Protein AF-A0A835WCJ9-F1 (afdb_monomer_lite)

Foldseek 3Di:
DVVLVVCVVVVPPPVLQVDFDLDDDPPDPDDLAPDDDDDDDPQPPLLVVAAADDPVLSNVLSVLQVVQSSQVSNVLRPPPDPVSVVCRVCVVVNGPSDDDPSSVSNNPPHPPTDRSVVVVVVVPDPPDDPDVVVVDDPDDPDDDD

Secondary structure (DSSP, 8-state):
-HHHHHHHHH-TTTTGGG-B------S-SS-SSSS--------HHHHTTSPPPPHHHHHHHHHHHHHHHHHHHHHT-STT-HHHHHHHHTHHHHSSSPPPHHHHHHTSS---SPBHHHHHHHHHS------TTTS--PPPPPP--

Organism: Chlamydomonas incerta (NCBI:txid51695)

Radius of gyration: 21.37 Å; chains: 1; bounding box: 77×35×42 Å

Structure (mmCIF, N/CA/C/O backbone):
data_AF-A0A835WCJ9-F1
#
_entry.id   AF-A0A835WCJ9-F1
#
loop_
_atom_site.group_PDB
_atom_site.id
_atom_site.type_symbol
_atom_site.label_atom_id
_atom_site.label_alt_id
_atom_site.label_comp_id
_atom_site.label_asym_id
_atom_site.label_entity_id
_atom_site.label_seq_id
_atom_site.pdbx_PDB_ins_code
_atom_site.Cartn_x
_atom_site.Cartn_y
_atom_site.Cartn_z
_atom_site.occupancy
_atom_site.B_iso_or_equiv
_atom_site.auth_seq_id
_atom_site.auth_comp_id
_atom_site.auth_asym_id
_atom_site.auth_atom_id
_atom_site.pdbx_PDB_model_num
ATOM 1 N N . MET A 1 1 ? -0.265 -15.083 -2.486 1.00 73.69 1 MET A N 1
ATOM 2 C CA . MET A 1 1 ? -0.750 -14.818 -3.861 1.00 73.69 1 MET A CA 1
ATOM 3 C C . MET A 1 1 ? -1.943 -15.641 -4.342 1.00 73.69 1 MET A C 1
ATOM 5 O O . MET A 1 1 ? -2.644 -15.146 -5.213 1.00 73.69 1 MET A O 1
ATOM 9 N N . ALA A 1 2 ? -2.220 -16.845 -3.820 1.00 75.62 2 ALA A N 1
ATOM 10 C CA . ALA A 1 2 ? -3.313 -17.693 -4.330 1.00 75.62 2 ALA A CA 1
ATOM 11 C C . ALA A 1 2 ? -4.682 -16.983 -4.417 1.00 75.62 2 ALA A C 1
ATOM 13 O O . ALA A 1 2 ? -5.346 -17.079 -5.440 1.00 75.62 2 ALA A O 1
ATOM 14 N N . VAL A 1 3 ? -5.039 -16.184 -3.403 1.00 77.06 3 VAL A N 1
ATOM 15 C CA . VAL A 1 3 ? -6.292 -15.407 -3.381 1.00 77.06 3 VAL A CA 1
ATOM 16 C C . VAL A 1 3 ? -6.354 -14.368 -4.506 1.00 77.06 3 VAL A C 1
ATOM 18 O O . VAL A 1 3 ? -7.375 -14.268 -5.168 1.00 77.06 3 VAL A O 1
ATOM 21 N N . LEU A 1 4 ? -5.274 -13.622 -4.777 1.00 77.50 4 LEU A N 1
ATOM 22 C CA . LEU A 1 4 ? -5.256 -12.644 -5.879 1.00 77.50 4 LEU A CA 1
ATOM 23 C C . LEU A 1 4 ? -5.400 -13.325 -7.246 1.00 77.50 4 LEU A C 1
ATOM 25 O O . LEU A 1 4 ? -6.099 -12.813 -8.114 1.00 77.50 4 LEU A O 1
ATOM 29 N N . ARG A 1 5 ? -4.793 -14.506 -7.421 1.00 82.75 5 ARG A N 1
ATOM 30 C CA . ARG A 1 5 ? -4.944 -15.313 -8.645 1.00 82.75 5 ARG A CA 1
ATOM 31 C C . ARG A 1 5 ? -6.372 -15.823 -8.819 1.00 82.75 5 ARG A C 1
ATOM 33 O O . ARG A 1 5 ? -6.901 -15.786 -9.923 1.00 82.75 5 ARG A O 1
ATOM 40 N N . GLU A 1 6 ? -6.996 -16.274 -7.735 1.00 80.94 6 GLU A N 1
ATOM 41 C CA . GLU A 1 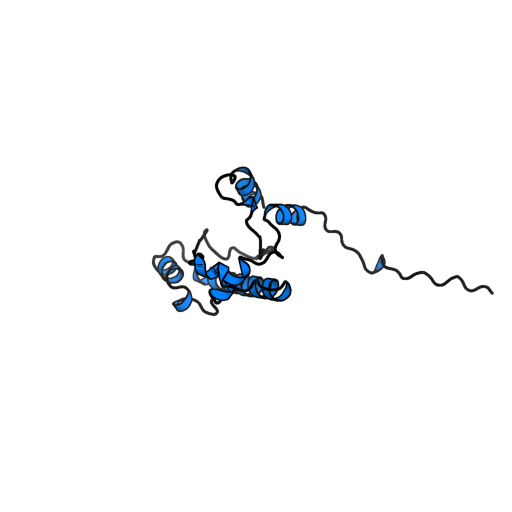6 ? -8.391 -16.723 -7.728 1.0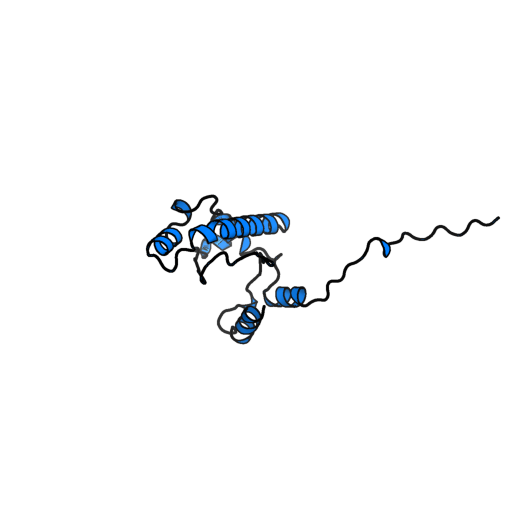0 80.94 6 GLU A CA 1
ATOM 42 C C . GLU A 1 6 ? -9.362 -15.568 -8.016 1.00 80.94 6 GLU A C 1
ATOM 44 O O . GLU A 1 6 ? -10.296 -15.715 -8.800 1.00 80.94 6 GLU A O 1
ATOM 49 N N . VAL A 1 7 ? -9.096 -14.390 -7.452 1.00 75.94 7 VAL A N 1
ATOM 50 C CA . VAL A 1 7 ? -9.859 -13.162 -7.702 1.00 75.94 7 VAL A CA 1
ATOM 51 C C . VAL A 1 7 ? -9.725 -12.710 -9.160 1.00 75.94 7 VAL A C 1
ATOM 53 O O . VAL A 1 7 ? -10.727 -12.346 -9.769 1.00 75.94 7 VAL A O 1
ATOM 56 N N . LEU A 1 8 ? -8.534 -12.795 -9.762 1.00 77.31 8 LEU A N 1
ATOM 57 C CA . LEU A 1 8 ? -8.347 -12.510 -11.189 1.00 77.31 8 LEU A CA 1
ATOM 58 C C . LEU A 1 8 ? -9.073 -13.513 -12.095 1.00 77.31 8 LEU A C 1
ATOM 60 O O . LEU A 1 8 ? -9.646 -13.109 -13.104 1.00 77.31 8 LEU A O 1
ATOM 64 N N . SER A 1 9 ? -9.079 -14.803 -11.747 1.00 76.94 9 SER A N 1
ATOM 65 C CA . SER A 1 9 ? -9.716 -15.833 -12.577 1.00 76.94 9 SER A CA 1
ATOM 66 C C . SER A 1 9 ? -11.247 -15.809 -12.523 1.00 76.94 9 SER A C 1
ATOM 68 O O . SER A 1 9 ? -11.888 -16.191 -13.500 1.00 76.94 9 SER A O 1
ATOM 70 N N . HIS A 1 10 ? -11.836 -15.325 -11.425 1.00 71.50 10 HIS A N 1
ATOM 71 C CA . HIS A 1 10 ? -13.292 -15.205 -11.248 1.00 71.50 10 HIS A CA 1
ATOM 72 C C . HIS A 1 10 ? -13.821 -13.775 -11.473 1.00 71.50 10 HIS A C 1
ATOM 74 O O . HIS A 1 10 ? -15.027 -13.545 -11.440 1.00 71.50 10 HIS A O 1
ATOM 80 N N . GLY A 1 11 ? -12.929 -12.807 -11.692 1.00 59.72 11 GLY A N 1
ATOM 81 C CA . GLY A 1 11 ? -13.201 -11.372 -11.596 1.00 59.72 11 GLY A CA 1
ATOM 82 C C . GLY A 1 11 ? -13.563 -10.645 -12.892 1.00 59.72 11 GLY A C 1
ATOM 83 O O . GLY A 1 11 ? -13.417 -9.422 -12.935 1.00 59.72 11 GLY A O 1
ATOM 84 N N . ALA A 1 12 ? -14.011 -11.349 -13.939 1.00 55.44 12 ALA A N 1
ATOM 85 C CA . ALA A 1 12 ? -14.334 -10.737 -15.237 1.00 55.44 12 ALA A CA 1
ATOM 86 C C . ALA A 1 12 ? -15.370 -9.594 -15.131 1.00 55.44 12 ALA A C 1
ATOM 88 O O . ALA A 1 12 ? -15.304 -8.637 -15.899 1.00 55.44 12 ALA A O 1
ATOM 89 N N . ASP A 1 13 ? -16.256 -9.644 -14.131 1.00 55.72 13 ASP A N 1
ATOM 90 C CA . ASP A 1 13 ? -17.313 -8.648 -13.909 1.00 55.72 13 ASP A CA 1
ATOM 91 C C . ASP A 1 13 ? -16.871 -7.408 -13.100 1.00 55.72 13 ASP A C 1
ATOM 93 O O . ASP A 1 13 ? -17.630 -6.447 -12.994 1.00 55.72 13 ASP A O 1
ATOM 97 N N . VAL A 1 14 ? -15.657 -7.384 -12.526 1.00 61.50 14 VAL A N 1
ATOM 98 C CA . VAL A 1 14 ? -15.255 -6.374 -11.513 1.00 61.50 14 VAL A CA 1
AT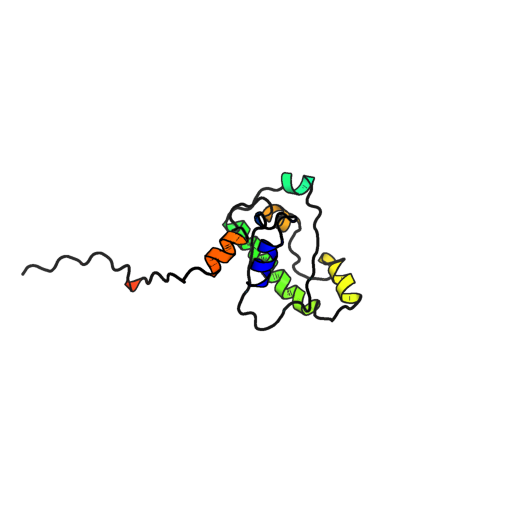OM 99 C C . VAL A 1 14 ? -14.085 -5.484 -11.973 1.00 61.50 14 VAL A C 1
ATOM 101 O O . VAL A 1 14 ? -13.533 -4.726 -11.186 1.00 61.50 14 VAL A O 1
ATOM 104 N N . ARG A 1 15 ? -13.681 -5.544 -13.254 1.00 67.81 15 ARG A N 1
ATOM 105 C CA . ARG A 1 15 ? -12.521 -4.791 -13.801 1.00 67.81 15 ARG A CA 1
ATOM 106 C C . ARG A 1 15 ? -11.239 -4.925 -12.962 1.00 67.81 15 ARG A C 1
ATOM 108 O O . ARG A 1 15 ? -10.381 -4.047 -12.947 1.00 67.81 15 ARG A O 1
ATOM 115 N N . LEU A 1 16 ? -11.061 -6.069 -12.305 1.00 70.62 16 LEU A N 1
ATOM 116 C CA . LEU A 1 16 ? -9.885 -6.339 -11.473 1.00 70.62 16 LEU A CA 1
ATOM 117 C C . LEU A 1 16 ? -8.580 -6.366 -12.281 1.00 70.62 16 LEU A C 1
ATOM 119 O O . LEU A 1 16 ? -7.516 -6.117 -11.726 1.00 70.62 16 LEU A O 1
ATOM 123 N N . GLY A 1 17 ? -8.662 -6.603 -13.594 1.00 68.94 17 GLY A N 1
ATOM 124 C CA . GLY A 1 17 ? -7.517 -6.506 -14.502 1.00 68.94 17 GLY A CA 1
ATOM 125 C C . GLY A 1 1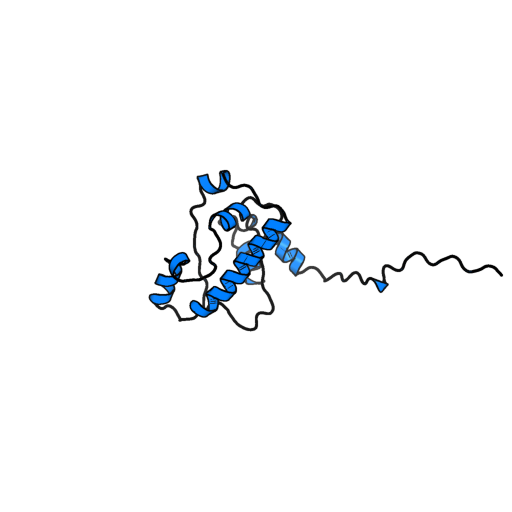7 ? -6.944 -5.088 -14.638 1.00 68.94 17 GLY A C 1
ATOM 126 O O . GLY A 1 17 ? -5.764 -4.948 -14.928 1.00 68.94 17 GLY A O 1
ATOM 127 N N . GLU A 1 18 ? -7.745 -4.048 -14.382 1.00 78.56 18 GLU A N 1
ATOM 128 C CA . GLU A 1 18 ? -7.302 -2.642 -14.382 1.00 78.56 18 GLU A CA 1
ATOM 129 C C . GLU A 1 18 ? -6.839 -2.185 -12.987 1.00 78.56 18 GLU A C 1
ATOM 131 O O . GLU A 1 18 ? -6.330 -1.078 -12.826 1.00 78.56 18 GLU A O 1
ATOM 136 N N . THR A 1 19 ? -7.010 -3.026 -11.959 1.00 84.50 19 THR A N 1
ATOM 137 C CA . THR A 1 19 ? -6.553 -2.707 -10.603 1.00 84.50 19 THR A CA 1
ATOM 138 C C . THR A 1 19 ? -5.031 -2.714 -10.566 1.00 84.50 19 THR A C 1
ATOM 140 O O . THR A 1 19 ? -4.387 -3.641 -11.061 1.00 84.50 19 THR A O 1
ATOM 143 N N . ARG A 1 20 ? -4.457 -1.684 -9.946 1.00 86.00 20 ARG A N 1
ATOM 144 C CA . ARG A 1 20 ? -3.011 -1.522 -9.796 1.00 86.00 20 ARG A CA 1
ATOM 145 C C . ARG A 1 20 ? -2.584 -1.774 -8.359 1.00 86.00 20 ARG A C 1
ATOM 147 O O . ARG A 1 20 ? -3.294 -1.432 -7.413 1.00 86.00 20 ARG A O 1
ATOM 154 N N . VAL A 1 21 ? -1.415 -2.381 -8.199 1.00 87.69 21 VAL A N 1
ATOM 155 C CA . VAL A 1 21 ? -0.817 -2.663 -6.895 1.00 87.69 21 VAL A CA 1
ATOM 156 C C . VAL A 1 21 ? 0.164 -1.545 -6.568 1.00 87.69 21 VAL A C 1
ATOM 158 O O . VAL A 1 21 ? 1.261 -1.489 -7.111 1.00 87.69 21 VAL A O 1
ATOM 161 N N . VAL A 1 22 ? -0.238 -0.649 -5.668 1.00 88.44 22 VAL A N 1
ATOM 162 C CA . VAL A 1 22 ? 0.593 0.486 -5.222 1.00 88.44 22 VAL A CA 1
ATOM 163 C C . VAL A 1 22 ? 1.553 0.122 -4.090 1.00 88.44 22 VAL A C 1
ATOM 165 O O . VAL A 1 22 ? 2.614 0.721 -3.965 1.00 88.44 22 VAL A O 1
ATOM 168 N N . SER A 1 23 ? 1.206 -0.858 -3.255 1.00 88.19 23 SER A N 1
ATOM 169 C CA . SER A 1 23 ? 2.074 -1.326 -2.174 1.00 88.19 23 SER A CA 1
ATOM 170 C C . SER A 1 23 ? 1.740 -2.764 -1.795 1.00 88.19 23 SER A C 1
ATOM 172 O O . SER A 1 23 ? 0.571 -3.132 -1.691 1.00 88.19 23 SER A O 1
ATOM 174 N N . SER A 1 24 ? 2.776 -3.547 -1.502 1.00 88.12 24 SER A N 1
ATOM 175 C CA . SER A 1 24 ? 2.687 -4.872 -0.888 1.00 88.12 24 SER A CA 1
ATOM 176 C C . SER A 1 24 ? 3.635 -4.932 0.308 1.00 88.12 24 SER A C 1
ATOM 178 O O . SER A 1 24 ? 4.698 -4.314 0.295 1.00 88.12 24 SER A O 1
ATOM 180 N N . CYS A 1 25 ? 3.239 -5.630 1.370 1.00 85.38 25 CYS A N 1
ATOM 181 C CA . CYS A 1 25 ? 4.068 -5.816 2.556 1.00 85.38 25 CYS A CA 1
ATOM 182 C C . CYS A 1 25 ? 4.077 -7.297 2.923 1.00 85.38 25 CYS A C 1
ATOM 184 O O . CYS A 1 25 ? 3.046 -7.865 3.290 1.00 85.38 25 CYS A O 1
ATOM 186 N N . GLU A 1 26 ? 5.252 -7.901 2.804 1.00 83.31 26 GLU A N 1
ATOM 187 C CA . GLU A 1 26 ? 5.500 -9.317 3.062 1.00 83.31 26 GLU A CA 1
ATOM 188 C C . GLU A 1 26 ? 6.350 -9.477 4.326 1.00 83.31 26 GLU A C 1
ATOM 190 O O . GLU A 1 26 ? 6.781 -8.485 4.917 1.00 83.31 26 GLU A O 1
ATOM 195 N N . ASP A 1 27 ? 6.521 -10.715 4.791 1.00 83.81 27 ASP A N 1
ATOM 196 C CA . ASP A 1 27 ? 7.306 -11.037 5.993 1.00 83.81 27 ASP A CA 1
ATOM 197 C C . ASP A 1 27 ? 6.910 -10.240 7.247 1.00 83.81 27 ASP A C 1
ATOM 199 O O . ASP A 1 27 ? 7.725 -9.866 8.094 1.00 83.81 27 ASP A O 1
ATOM 203 N N . VAL A 1 28 ? 5.608 -9.988 7.395 1.00 82.44 28 VAL A N 1
ATOM 204 C CA . VAL A 1 28 ? 5.065 -9.344 8.589 1.00 82.44 28 VAL A CA 1
ATOM 205 C C . VAL A 1 28 ? 4.987 -10.346 9.753 1.00 82.44 28 VAL A C 1
ATOM 207 O O . VAL A 1 28 ? 4.455 -11.445 9.582 1.00 82.44 28 VAL A O 1
ATOM 210 N N . PRO A 1 29 ? 5.449 -9.981 10.968 1.00 83.31 29 PRO A N 1
ATOM 211 C CA . PRO A 1 29 ? 5.534 -10.898 12.115 1.00 83.31 29 PRO A CA 1
ATOM 212 C C . PRO A 1 29 ? 4.162 -11.352 12.631 1.00 83.31 29 PRO A C 1
ATOM 214 O O . PRO A 1 29 ? 4.056 -12.301 13.405 1.00 83.31 29 PRO A O 1
ATOM 217 N N . GLY A 1 30 ? 3.104 -10.660 12.217 1.00 83.44 30 GLY A N 1
ATOM 218 C CA . GLY A 1 30 ? 1.739 -10.966 12.578 1.00 83.44 30 GLY A CA 1
ATOM 219 C C . GLY A 1 30 ? 0.750 -10.249 11.673 1.00 83.44 30 GLY A C 1
ATOM 220 O O . GLY A 1 30 ? 1.084 -9.355 10.889 1.00 83.44 30 GLY A O 1
ATOM 221 N N . ARG A 1 31 ? -0.506 -10.661 11.797 1.00 82.19 31 ARG A N 1
ATOM 222 C CA . ARG A 1 31 ? -1.629 -10.042 11.105 1.00 82.19 31 ARG A CA 1
ATOM 223 C C . ARG A 1 31 ? -1.902 -8.666 11.721 1.00 82.19 31 ARG A C 1
ATOM 225 O O . ARG A 1 31 ? -2.069 -8.573 12.929 1.00 82.19 31 ARG A O 1
ATOM 232 N N . HIS A 1 32 ? -1.973 -7.626 10.889 1.00 84.50 32 HIS A N 1
ATOM 233 C CA . HIS A 1 32 ? -2.270 -6.263 11.352 1.00 84.50 32 HIS A CA 1
ATOM 234 C C . HIS A 1 32 ? -3.779 -6.018 11.518 1.00 84.50 32 HIS A C 1
ATOM 236 O O . HIS A 1 32 ? -4.169 -5.213 12.347 1.00 84.50 32 HIS A O 1
ATOM 242 N N . PHE A 1 33 ? -4.636 -6.727 10.777 1.00 84.81 33 PHE A N 1
ATOM 243 C CA . PHE A 1 33 ? -6.097 -6.589 10.838 1.00 84.81 33 PHE A CA 1
ATOM 244 C C . PHE A 1 33 ? -6.754 -7.953 11.016 1.00 84.81 33 PHE A C 1
ATOM 246 O O . PHE A 1 33 ? -6.494 -8.845 10.218 1.00 84.81 33 PHE A O 1
ATOM 253 N N . ASN A 1 34 ? -7.650 -8.135 11.991 1.00 80.56 34 ASN A N 1
ATOM 254 C CA . ASN A 1 34 ? -8.290 -9.442 12.231 1.00 80.56 34 ASN A CA 1
ATOM 255 C C . ASN A 1 34 ? -9.129 -9.968 11.054 1.00 80.56 34 ASN A C 1
ATOM 257 O O . ASN A 1 34 ? -9.275 -11.184 10.904 1.00 80.56 34 ASN A O 1
ATOM 261 N N . GLY A 1 35 ? -9.650 -9.071 10.218 1.00 78.19 35 GLY A N 1
ATOM 262 C CA . GLY A 1 35 ? -10.461 -9.387 9.049 1.00 78.19 35 GLY A CA 1
ATOM 263 C C . GLY A 1 35 ? -10.202 -8.425 7.896 1.00 78.19 35 GLY A C 1
ATOM 264 O O . GLY A 1 35 ? -9.300 -7.591 7.954 1.00 78.19 35 GLY A O 1
ATOM 265 N N . TRP A 1 36 ? -11.010 -8.560 6.849 1.00 78.50 36 TRP A N 1
ATOM 266 C CA . TRP A 1 36 ? -10.984 -7.672 5.693 1.00 78.50 36 TRP A CA 1
ATOM 267 C C . TRP A 1 36 ? -11.878 -6.463 5.946 1.00 78.50 36 TRP A C 1
ATOM 269 O O . TRP A 1 36 ? -13.035 -6.613 6.340 1.00 78.50 36 TRP A O 1
ATOM 279 N N . TYR A 1 37 ? -11.340 -5.276 5.691 1.00 76.81 37 TYR A N 1
ATOM 280 C CA . TYR A 1 37 ? -12.059 -4.015 5.802 1.00 76.81 37 TYR A CA 1
ATOM 281 C C . TYR A 1 37 ? -11.951 -3.262 4.483 1.00 76.81 37 TYR A C 1
ATOM 283 O O . TYR A 1 37 ? -10.936 -3.351 3.794 1.00 76.81 37 TYR A O 1
ATOM 291 N N . VAL A 1 38 ? -13.004 -2.526 4.141 1.00 77.38 38 VAL A N 1
ATOM 292 C CA . VAL A 1 38 ? -13.044 -1.673 2.956 1.00 77.38 38 VAL A CA 1
ATOM 293 C C . VAL A 1 38 ? -13.609 -0.315 3.344 1.00 77.38 38 VAL A C 1
ATOM 295 O O . VAL A 1 38 ? -14.564 -0.229 4.118 1.00 77.38 38 VAL A O 1
ATOM 298 N N . ALA A 1 39 ? -13.004 0.736 2.808 1.00 76.44 39 ALA A N 1
ATOM 299 C CA . ALA A 1 39 ? -13.484 2.103 2.893 1.00 76.44 39 ALA A CA 1
ATOM 300 C C . ALA A 1 39 ? -13.492 2.689 1.480 1.00 76.44 39 ALA A C 1
ATOM 302 O O . ALA A 1 39 ? -12.678 2.303 0.641 1.00 76.44 39 ALA A O 1
ATOM 303 N N . TYR A 1 40 ? -14.426 3.599 1.223 1.00 77.56 40 TYR A N 1
ATOM 304 C CA . TYR A 1 40 ? -14.619 4.201 -0.090 1.00 77.56 40 TYR A CA 1
ATOM 305 C C . TYR A 1 40 ? -14.491 5.712 0.026 1.00 77.56 40 TYR A C 1
ATOM 307 O O . TYR A 1 40 ? -15.076 6.316 0.926 1.00 77.56 40 TYR A O 1
ATOM 315 N N . LEU A 1 41 ? -13.753 6.312 -0.904 1.00 76.62 41 LEU A N 1
ATOM 316 C CA . LEU A 1 41 ? -13.682 7.758 -1.064 1.00 76.62 41 LEU A CA 1
ATOM 317 C C . LEU A 1 41 ? -14.570 8.186 -2.241 1.00 76.62 41 LEU A C 1
ATOM 319 O O . LEU A 1 41 ? -14.641 7.460 -3.237 1.00 76.62 41 LEU A O 1
ATOM 323 N N . PRO A 1 42 ? -15.246 9.345 -2.164 1.00 78.06 42 PRO A N 1
ATOM 324 C CA . PRO A 1 42 ? -15.974 9.897 -3.300 1.00 78.06 42 PRO A CA 1
ATOM 325 C C . PRO A 1 42 ? -14.997 10.217 -4.442 1.00 78.06 42 PRO A C 1
ATOM 327 O O . PRO A 1 42 ? -14.224 11.167 -4.359 1.00 78.06 42 PRO A O 1
ATOM 330 N N . SER A 1 43 ? -15.026 9.415 -5.506 1.00 67.31 43 SER A N 1
ATOM 331 C CA . SER A 1 43 ? -14.010 9.431 -6.567 1.00 67.31 43 SER A CA 1
ATOM 332 C C . SER A 1 43 ? -14.455 10.061 -7.889 1.00 67.31 43 SER A C 1
ATOM 334 O O . SER A 1 43 ? -13.703 9.985 -8.846 1.00 67.31 43 SER A O 1
ATOM 336 N N . GLY A 1 44 ? -15.657 10.646 -7.972 1.00 70.38 44 GLY A N 1
ATOM 337 C CA . GLY A 1 44 ? -16.254 11.145 -9.224 1.00 70.38 44 GLY A CA 1
ATOM 338 C C . GLY A 1 44 ? -15.482 12.295 -9.897 1.00 70.38 44 GLY A C 1
ATOM 339 O O . GLY A 1 44 ? -14.337 12.150 -10.305 1.00 70.38 44 GLY A O 1
ATOM 340 N N . SER A 1 45 ? -16.088 13.480 -10.009 1.00 62.94 45 SER A N 1
ATOM 341 C CA . SER A 1 45 ? -15.450 14.652 -10.647 1.00 62.94 45 SER A CA 1
ATOM 342 C C . SER A 1 45 ? -14.137 15.098 -9.986 1.00 62.94 45 SER A C 1
ATOM 344 O O . SER A 1 45 ? -13.409 15.912 -10.540 1.00 62.94 45 SER A O 1
ATOM 346 N N . THR A 1 46 ? -13.851 14.604 -8.780 1.00 73.94 46 THR A N 1
ATOM 347 C CA . THR A 1 46 ? -12.672 14.982 -8.004 1.00 73.94 46 THR A CA 1
ATOM 348 C C . THR A 1 46 ? -11.393 14.372 -8.570 1.00 73.94 46 THR A C 1
ATOM 350 O O . THR A 1 46 ? -10.391 15.073 -8.626 1.00 73.94 46 THR A O 1
ATOM 353 N N . VAL A 1 47 ? -11.406 13.118 -9.043 1.00 78.31 47 VAL A N 1
ATOM 354 C CA . VAL A 1 47 ? -10.193 12.479 -9.599 1.00 78.31 47 VAL A CA 1
ATOM 355 C C . VAL A 1 47 ? -9.769 13.142 -10.907 1.00 78.31 47 VAL A C 1
ATOM 357 O O . VAL A 1 47 ? -8.584 13.367 -11.106 1.00 78.31 47 VAL A O 1
ATOM 360 N N . GLU A 1 48 ? -10.724 13.534 -11.758 1.00 77.38 48 GLU A N 1
ATOM 361 C CA . GLU A 1 48 ? -10.437 14.260 -13.009 1.00 77.38 48 GLU A CA 1
ATOM 362 C C . GLU A 1 48 ? -9.738 15.609 -12.773 1.00 77.38 48 GLU A C 1
ATOM 364 O O . GLU A 1 48 ? -9.077 16.129 -13.668 1.00 77.38 48 GLU A O 1
ATOM 369 N N . SER A 1 49 ? -9.886 16.176 -11.571 1.00 79.00 49 SER A N 1
ATOM 370 C CA . SER A 1 49 ? -9.235 17.422 -11.159 1.00 79.00 49 SER A CA 1
ATOM 371 C C . SER A 1 49 ? -7.917 17.229 -10.403 1.00 79.00 49 SER A C 1
ATOM 373 O O . SER A 1 49 ? -7.291 18.224 -10.044 1.00 79.00 49 SER A O 1
ATOM 375 N N . MET A 1 50 ? -7.509 15.985 -10.129 1.00 85.31 50 MET A N 1
ATOM 376 C CA . MET A 1 50 ? -6.256 15.697 -9.435 1.00 85.31 50 MET A CA 1
ATOM 377 C C . MET A 1 50 ? -5.114 15.538 -10.427 1.00 85.31 50 MET A C 1
ATOM 379 O O . MET A 1 50 ? -5.216 14.791 -11.400 1.00 85.31 50 MET A O 1
ATOM 383 N N . ASP A 1 51 ? -3.992 16.182 -10.122 1.00 87.06 51 ASP A N 1
ATOM 384 C CA . ASP A 1 51 ? -2.753 15.930 -10.840 1.00 87.06 51 ASP A CA 1
ATOM 385 C C . ASP A 1 51 ? -2.209 14.542 -10.448 1.00 87.06 51 ASP A C 1
ATOM 387 O O . ASP A 1 51 ? -2.152 14.222 -9.248 1.00 87.06 51 ASP A O 1
ATOM 391 N N . PRO A 1 52 ? -1.815 13.703 -11.425 1.00 86.25 52 PRO A N 1
ATOM 392 C CA . PRO A 1 52 ? -1.163 12.435 -11.141 1.00 86.25 52 PRO A CA 1
ATOM 393 C C . PRO A 1 52 ? 0.184 12.673 -10.459 1.00 86.25 52 PRO A C 1
ATOM 395 O O . PRO A 1 52 ? 0.917 13.608 -10.792 1.00 86.25 52 PRO A O 1
ATOM 398 N N . LEU A 1 53 ? 0.529 11.798 -9.516 1.00 87.50 53 LEU A N 1
ATOM 399 C CA . LEU A 1 53 ? 1.856 11.814 -8.905 1.00 87.50 53 LEU A CA 1
ATOM 400 C C . LEU A 1 53 ? 2.901 11.312 -9.904 1.00 87.50 53 LEU A C 1
ATOM 402 O O . LEU A 1 53 ? 2.635 10.374 -10.658 1.00 87.50 53 LEU A O 1
ATOM 406 N N . ASP A 1 54 ? 4.094 11.904 -9.855 1.00 89.25 54 ASP A N 1
ATOM 407 C CA . ASP A 1 54 ? 5.278 11.342 -10.501 1.00 89.25 54 ASP A CA 1
ATOM 408 C C . ASP A 1 54 ? 5.730 10.053 -9.792 1.00 89.25 54 ASP A C 1
ATOM 410 O O . ASP A 1 54 ? 5.292 9.748 -8.679 1.00 89.25 54 ASP A O 1
ATOM 414 N N . ALA A 1 55 ? 6.637 9.292 -10.410 1.00 85.50 55 ALA A N 1
ATOM 415 C CA . ALA A 1 55 ? 7.104 8.016 -9.866 1.00 85.50 55 ALA A CA 1
ATOM 416 C C . ALA A 1 55 ? 7.603 8.119 -8.410 1.00 85.50 55 ALA A C 1
ATOM 418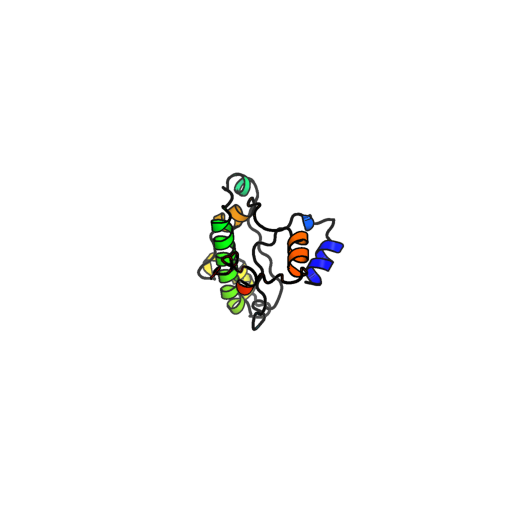 O O . ALA A 1 55 ? 7.305 7.263 -7.576 1.00 85.50 55 ALA A O 1
ATOM 419 N N . PHE A 1 56 ? 8.341 9.183 -8.071 1.00 87.94 56 PHE A N 1
ATOM 420 C CA . PHE A 1 56 ? 8.855 9.378 -6.714 1.00 87.94 56 PHE A CA 1
ATOM 421 C C . PHE A 1 56 ? 7.736 9.713 -5.717 1.00 87.94 56 PHE A C 1
ATOM 423 O O . PHE A 1 56 ? 7.681 9.142 -4.624 1.00 87.94 56 PHE A O 1
ATOM 430 N N . GLY A 1 57 ? 6.826 10.609 -6.095 1.00 89.31 57 GLY A N 1
ATOM 431 C CA . GLY A 1 57 ? 5.652 10.977 -5.317 1.00 89.31 57 GLY A CA 1
ATOM 432 C C . GLY A 1 57 ? 4.715 9.796 -5.097 1.00 89.31 57 GLY A C 1
ATOM 433 O O . GLY A 1 57 ? 4.222 9.619 -3.986 1.00 89.31 57 GLY A O 1
ATOM 434 N N . ALA A 1 58 ? 4.539 8.943 -6.105 1.00 89.31 58 ALA A N 1
ATOM 435 C CA . ALA A 1 58 ? 3.739 7.729 -6.024 1.00 89.31 58 ALA A CA 1
ATOM 436 C C . ALA A 1 58 ? 4.334 6.727 -5.028 1.00 89.31 58 ALA A C 1
ATOM 438 O O . ALA A 1 58 ? 3.625 6.246 -4.143 1.00 89.31 58 ALA A O 1
ATOM 439 N N . VAL A 1 59 ? 5.648 6.476 -5.100 1.00 90.12 59 VAL A N 1
ATOM 440 C CA . VAL A 1 59 ? 6.356 5.607 -4.143 1.00 90.12 59 VAL A CA 1
ATOM 441 C C . VAL A 1 59 ? 6.240 6.153 -2.722 1.00 90.12 59 VAL A C 1
ATOM 443 O O . VAL A 1 59 ? 5.923 5.404 -1.792 1.00 90.12 59 VAL A O 1
ATOM 446 N N . LYS A 1 60 ? 6.456 7.461 -2.538 1.00 91.06 60 LYS A N 1
ATOM 447 C CA . LYS A 1 60 ? 6.317 8.106 -1.230 1.00 91.06 60 LYS A CA 1
ATOM 448 C C . LYS A 1 60 ? 4.882 7.997 -0.710 1.00 91.06 60 LYS A C 1
ATOM 450 O O . LYS A 1 60 ? 4.681 7.566 0.420 1.00 91.06 60 LYS A O 1
ATOM 455 N N . GLY A 1 61 ? 3.893 8.334 -1.534 1.00 91.75 61 GLY A N 1
ATOM 456 C CA . GLY A 1 61 ? 2.479 8.303 -1.169 1.00 91.75 61 GLY A CA 1
ATOM 457 C C . GLY A 1 61 ? 1.995 6.903 -0.797 1.00 91.75 61 GLY A C 1
ATOM 458 O O . GLY A 1 61 ? 1.363 6.720 0.242 1.00 91.75 61 GLY A O 1
ATOM 459 N N . ALA A 1 62 ? 2.363 5.896 -1.589 1.00 91.94 62 ALA A N 1
ATOM 460 C CA . ALA A 1 62 ? 2.070 4.499 -1.291 1.00 91.94 62 ALA A CA 1
ATOM 461 C C . ALA A 1 62 ? 2.737 4.030 0.015 1.00 91.94 62 ALA A C 1
ATOM 463 O O . ALA A 1 62 ? 2.116 3.318 0.807 1.00 91.94 62 ALA A O 1
ATOM 464 N N . SER A 1 63 ? 3.974 4.467 0.273 1.00 91.56 63 SER A N 1
ATOM 465 C CA . SER A 1 63 ? 4.702 4.160 1.513 1.00 91.56 63 SER A CA 1
ATOM 466 C C . SER A 1 63 ? 4.062 4.810 2.741 1.00 91.56 63 SER A C 1
ATOM 468 O O . SER A 1 63 ? 3.935 4.158 3.781 1.00 91.56 63 SER A O 1
ATOM 470 N N . ASP A 1 64 ? 3.623 6.065 2.619 1.00 92.31 64 ASP A N 1
ATOM 471 C CA . ASP A 1 64 ? 2.931 6.805 3.678 1.00 92.31 64 ASP A CA 1
ATOM 472 C C . ASP A 1 64 ? 1.597 6.112 4.024 1.00 92.31 64 ASP A C 1
ATOM 474 O O . ASP A 1 64 ? 1.328 5.825 5.193 1.00 92.31 64 ASP A O 1
ATOM 478 N N . ILE A 1 65 ? 0.812 5.720 3.009 1.00 91.75 65 ILE A N 1
ATOM 479 C CA . ILE A 1 65 ? -0.444 4.969 3.184 1.00 91.75 65 ILE A CA 1
ATOM 480 C C . ILE A 1 65 ? -0.193 3.601 3.829 1.00 91.75 65 ILE A C 1
ATOM 482 O O . ILE A 1 65 ? -0.881 3.231 4.781 1.00 91.75 65 ILE A O 1
ATOM 486 N N . ASN A 1 66 ? 0.794 2.840 3.349 1.00 91.56 66 ASN A N 1
ATOM 487 C CA . ASN A 1 66 ? 1.133 1.534 3.921 1.00 91.56 66 ASN A CA 1
ATOM 488 C C . ASN A 1 66 ? 1.566 1.664 5.393 1.00 91.56 66 ASN A C 1
ATOM 490 O O . ASN A 1 66 ? 1.111 0.912 6.256 1.00 91.56 66 ASN A O 1
ATOM 494 N N . THR A 1 67 ? 2.392 2.665 5.705 1.00 91.12 67 THR A N 1
ATOM 495 C CA . THR A 1 67 ? 2.824 2.954 7.079 1.00 91.12 67 THR A CA 1
ATOM 496 C C . THR A 1 67 ? 1.633 3.274 7.977 1.00 91.12 67 THR A C 1
ATOM 498 O O . THR A 1 67 ? 1.525 2.709 9.068 1.00 91.12 67 THR A O 1
ATOM 501 N N . PHE A 1 68 ? 0.715 4.122 7.511 1.00 91.88 68 PHE A N 1
ATOM 502 C CA . PHE A 1 68 ? -0.522 4.426 8.224 1.00 91.88 68 PHE A CA 1
ATOM 503 C C . PHE A 1 68 ? -1.363 3.168 8.476 1.00 91.88 68 PHE A C 1
ATOM 505 O O . PHE A 1 68 ? -1.713 2.889 9.621 1.00 91.88 68 PHE A O 1
ATOM 512 N N . LEU A 1 69 ? -1.633 2.354 7.449 1.00 89.81 69 LEU A N 1
ATOM 513 C CA . LEU A 1 69 ? -2.443 1.136 7.591 1.00 89.81 69 LEU A CA 1
ATOM 514 C C . LEU A 1 69 ? -1.836 0.154 8.601 1.00 89.81 69 LEU A C 1
ATOM 516 O O . LEU A 1 69 ? -2.559 -0.472 9.378 1.00 89.81 69 LEU A O 1
ATOM 520 N N . ARG A 1 70 ? -0.505 0.043 8.642 1.00 88.31 70 ARG A N 1
ATOM 521 C CA . ARG A 1 70 ? 0.194 -0.794 9.625 1.00 88.31 70 ARG A CA 1
ATOM 522 C C . ARG A 1 70 ? 0.107 -0.244 11.048 1.00 88.31 70 ARG A C 1
ATOM 524 O O . ARG A 1 70 ? 0.029 -1.040 11.978 1.00 88.31 70 ARG A O 1
ATOM 531 N N . LYS A 1 71 ? 0.091 1.078 11.236 1.00 88.44 71 LYS A N 1
ATOM 532 C CA . LYS A 1 71 ? -0.155 1.701 12.549 1.00 88.44 71 LYS A CA 1
ATOM 533 C C . LYS A 1 71 ? -1.616 1.542 12.989 1.00 88.44 71 LYS A C 1
ATOM 535 O O . LYS A 1 71 ? -1.870 1.199 14.137 1.00 88.44 71 LYS A O 1
ATOM 540 N N . ALA A 1 72 ? -2.558 1.723 12.064 1.00 88.44 72 ALA A N 1
ATOM 541 C CA . ALA A 1 72 ? -3.994 1.648 12.320 1.00 88.44 72 ALA A CA 1
ATOM 542 C C . ALA A 1 72 ? -4.477 0.226 12.647 1.00 88.44 72 ALA A C 1
ATOM 544 O O . ALA A 1 72 ? -5.373 0.043 13.468 1.00 88.44 72 ALA A O 1
ATOM 545 N N . GLY A 1 73 ? -3.892 -0.796 12.015 1.00 86.81 73 GLY A N 1
ATOM 546 C CA . GLY A 1 73 ? -4.292 -2.195 12.188 1.00 86.81 73 GLY A CA 1
ATOM 547 C C . GLY A 1 73 ? -4.371 -2.663 13.651 1.00 86.81 73 GLY A C 1
ATOM 548 O O . GLY A 1 73 ? -5.445 -3.102 14.075 1.00 86.81 73 GLY A O 1
ATOM 549 N N . PRO A 1 74 ? -3.291 -2.535 14.451 1.00 84.75 74 PRO A N 1
ATOM 550 C CA . PRO A 1 74 ? -3.285 -2.830 15.885 1.00 84.75 74 PRO A CA 1
ATOM 551 C C . PRO A 1 74 ? -4.446 -2.201 16.669 1.00 84.75 74 PRO A C 1
ATOM 553 O O . PRO A 1 74 ? -5.035 -2.866 17.522 1.00 84.75 74 PRO A O 1
ATOM 556 N N . GLU A 1 75 ? -4.834 -0.964 16.350 1.00 83.50 75 GLU A N 1
ATOM 557 C CA . GLU A 1 75 ? -5.952 -0.268 17.006 1.00 83.50 75 GLU A CA 1
ATOM 558 C C . GLU A 1 75 ? -7.335 -0.813 16.626 1.00 83.50 75 GLU A C 1
ATOM 560 O O . GLU A 1 75 ? -8.331 -0.568 17.316 1.00 83.50 75 GLU A O 1
ATOM 565 N N . LEU A 1 76 ? -7.393 -1.568 15.530 1.00 81.12 76 LEU A N 1
ATOM 566 C CA . LEU A 1 76 ? -8.587 -2.183 14.960 1.00 81.12 76 LEU A CA 1
ATOM 567 C C . LEU A 1 76 ? -8.609 -3.709 15.174 1.00 81.12 76 LEU A C 1
ATOM 569 O O . LEU A 1 76 ? -9.465 -4.403 14.619 1.00 81.12 76 LEU A O 1
ATOM 573 N N . MET A 1 77 ? -7.703 -4.246 16.003 1.00 78.25 77 MET A N 1
ATOM 574 C CA . MET A 1 77 ? -7.642 -5.671 16.355 1.00 78.25 77 MET A CA 1
ATOM 575 C C . MET A 1 77 ? -8.631 -6.099 17.449 1.00 78.25 77 MET A C 1
ATOM 577 O O . MET A 1 77 ? -8.608 -7.251 17.885 1.00 78.25 77 MET A O 1
ATOM 581 N N . ALA A 1 78 ? -9.552 -5.234 17.874 1.00 71.31 78 ALA A N 1
ATOM 582 C CA . ALA A 1 78 ? -10.710 -5.687 18.639 1.00 71.31 78 ALA A CA 1
ATOM 583 C C . ALA A 1 78 ? -11.666 -6.461 17.700 1.00 71.31 78 ALA A C 1
ATOM 585 O O . ALA A 1 78 ? -12.045 -5.945 16.644 1.00 71.31 78 ALA A O 1
ATOM 586 N N . PRO A 1 79 ? -12.043 -7.714 18.007 1.00 61.91 79 PRO A N 1
ATOM 587 C CA . PRO A 1 79 ? -12.921 -8.491 17.140 1.00 61.91 79 PRO A CA 1
ATOM 588 C C . PRO A 1 79 ? -14.341 -7.904 17.113 1.00 61.91 79 PRO A C 1
ATOM 590 O O . PRO A 1 79 ? -15.101 -8.056 18.061 1.00 61.91 79 PRO A O 1
ATOM 593 N N . SER A 1 80 ? -14.704 -7.279 15.985 1.00 63.41 80 SER A N 1
ATOM 594 C CA . SER A 1 80 ? -16.069 -6.854 15.627 1.00 63.41 80 SER A CA 1
ATOM 595 C C . SER A 1 80 ? -16.821 -6.071 16.719 1.00 63.41 80 SER A C 1
ATOM 597 O O . SER A 1 80 ? -18.025 -6.270 16.914 1.00 63.41 80 SER A O 1
ATOM 599 N N . ASP A 1 81 ? -16.131 -5.150 17.390 1.00 72.31 81 ASP A N 1
ATOM 600 C CA . ASP A 1 81 ? -16.743 -4.234 18.351 1.00 72.31 81 ASP A CA 1
ATOM 601 C C . ASP A 1 81 ? -17.460 -3.082 17.602 1.00 72.31 81 ASP A C 1
ATOM 603 O O . ASP A 1 81 ? -16.923 -2.569 16.607 1.00 72.31 81 ASP A O 1
ATOM 607 N N . PRO A 1 82 ? -18.664 -2.637 18.017 1.00 79.38 82 PRO A N 1
ATOM 608 C CA . PRO A 1 82 ? -19.189 -1.320 17.647 1.00 79.38 82 PRO A CA 1
ATOM 609 C C . PRO A 1 82 ? -18.149 -0.186 17.725 1.00 79.38 82 PRO A C 1
ATOM 611 O O . PRO A 1 82 ? -18.218 0.741 16.915 1.00 79.38 82 PRO A O 1
ATOM 614 N N . GLU A 1 83 ? -17.158 -0.272 18.616 1.00 80.06 83 GLU A N 1
ATOM 615 C CA . GLU A 1 83 ? -16.026 0.658 18.661 1.00 80.06 83 GLU A CA 1
ATOM 616 C C . GLU A 1 83 ? -15.184 0.637 17.374 1.00 80.06 83 GLU A C 1
ATOM 618 O O . GLU A 1 83 ? -14.938 1.692 16.791 1.00 80.06 83 GLU A O 1
ATOM 623 N N . THR A 1 84 ? -14.806 -0.539 16.862 1.00 80.44 84 THR A N 1
ATOM 624 C CA . THR A 1 84 ? -14.054 -0.674 15.600 1.00 80.44 84 THR A CA 1
ATOM 625 C C . THR A 1 84 ? -14.825 -0.058 14.437 1.00 80.44 84 THR A C 1
ATOM 627 O O . THR A 1 84 ? -14.259 0.680 13.633 1.00 80.44 84 THR A O 1
ATOM 630 N N . ARG A 1 85 ? -16.140 -0.303 14.365 1.00 79.88 85 ARG A N 1
ATOM 631 C CA . ARG A 1 85 ? -16.999 0.294 13.327 1.00 79.88 85 ARG A CA 1
ATOM 632 C C . ARG A 1 85 ? -17.053 1.812 13.443 1.00 79.88 85 ARG A C 1
ATOM 634 O O . ARG A 1 85 ? -16.991 2.494 12.427 1.00 79.88 85 ARG A O 1
ATOM 641 N N . ARG A 1 86 ? -17.127 2.336 14.669 1.00 83.31 86 ARG A N 1
ATOM 642 C CA . ARG A 1 86 ? -17.102 3.778 14.934 1.00 83.31 86 ARG A CA 1
ATOM 643 C C . ARG A 1 86 ? -15.769 4.405 14.514 1.00 83.31 86 ARG A C 1
ATOM 645 O O . ARG A 1 86 ? -15.788 5.449 13.863 1.00 83.31 86 ARG A O 1
ATOM 652 N N . LYS A 1 87 ? -14.639 3.767 14.838 1.00 84.00 87 LYS A N 1
ATOM 653 C CA . LYS A 1 87 ? -13.303 4.219 14.418 1.00 84.00 87 LYS A CA 1
ATOM 654 C C . LYS A 1 87 ? -13.175 4.232 12.894 1.00 84.00 87 LYS A C 1
ATOM 656 O O . LYS A 1 87 ? -12.748 5.229 12.332 1.00 84.00 87 LYS A O 1
ATOM 661 N N . LEU A 1 88 ? -13.642 3.177 12.222 1.00 81.94 88 LEU A N 1
ATOM 662 C CA . LEU A 1 88 ? -13.658 3.094 10.756 1.00 81.94 88 LEU A CA 1
ATOM 663 C C . LEU A 1 88 ? -14.598 4.115 10.096 1.00 81.94 88 LEU A C 1
ATOM 665 O O . LEU A 1 88 ? -14.312 4.571 8.996 1.00 81.94 88 LEU A O 1
ATOM 669 N N . SER A 1 89 ? -15.709 4.493 10.738 1.00 82.88 89 SER A N 1
ATOM 670 C CA . SER A 1 89 ? -16.593 5.543 10.206 1.00 82.88 89 SER A CA 1
ATOM 671 C C . SER A 1 89 ? -16.028 6.956 10.360 1.00 82.88 89 SER A C 1
ATOM 673 O O . SER A 1 89 ? -16.420 7.840 9.610 1.00 82.88 89 SER A O 1
ATOM 675 N N . ASN A 1 90 ? -15.114 7.160 11.314 1.00 84.75 90 ASN A N 1
ATOM 676 C CA . ASN A 1 90 ? -14.535 8.458 11.660 1.00 84.75 90 ASN A CA 1
ATOM 677 C C . ASN A 1 90 ? -13.007 8.346 11.769 1.00 84.75 90 ASN A C 1
ATOM 679 O O . ASN A 1 90 ? -12.439 8.648 12.822 1.00 84.75 90 ASN A O 1
ATOM 683 N N . VAL A 1 91 ? -12.359 7.876 10.700 1.00 83.38 91 VAL A N 1
ATOM 684 C CA . VAL A 1 91 ? -10.913 7.600 10.672 1.00 83.38 91 VAL A CA 1
ATOM 685 C C . VAL A 1 91 ? -10.102 8.842 11.049 1.00 83.38 91 VAL A C 1
ATOM 687 O O . VAL A 1 91 ? -9.302 8.757 11.974 1.00 83.38 91 VAL A O 1
ATOM 690 N N . ASP A 1 92 ? -10.406 10.001 10.457 1.00 83.88 92 ASP A N 1
ATOM 691 C CA . ASP A 1 92 ? -9.706 11.276 10.709 1.00 83.88 92 ASP A CA 1
ATOM 692 C C . ASP A 1 92 ? -9.739 11.730 12.175 1.00 83.88 92 ASP A C 1
ATOM 694 O O . ASP A 1 92 ? -8.839 12.418 12.645 1.00 83.88 92 ASP A O 1
ATOM 698 N N . ALA A 1 93 ? -10.795 11.369 12.908 1.00 85.25 93 ALA A N 1
ATOM 699 C CA . ALA A 1 93 ? -10.957 11.744 14.311 1.00 85.25 93 ALA A CA 1
ATOM 700 C C . ALA A 1 93 ? -10.451 10.670 15.282 1.00 85.25 93 ALA A C 1
ATOM 702 O O . ALA A 1 93 ? -10.318 10.940 16.475 1.00 85.25 93 ALA A O 1
ATOM 703 N N . SER A 1 94 ? -10.257 9.443 14.797 1.00 84.75 94 SER A N 1
ATOM 704 C CA . SER A 1 94 ? -9.997 8.272 15.639 1.00 84.75 94 SER A CA 1
ATOM 705 C C . SER A 1 94 ? -8.578 7.739 15.513 1.00 84.75 94 SER A C 1
ATOM 707 O O . SER A 1 94 ? -8.160 6.994 16.392 1.00 84.75 94 SER A O 1
ATOM 709 N N . LEU A 1 95 ? -7.878 8.067 14.428 1.00 86.25 95 LEU A N 1
ATOM 710 C CA . LEU A 1 95 ? -6.538 7.590 14.120 1.00 86.25 95 LEU A CA 1
ATOM 711 C C . LEU A 1 95 ? -5.629 8.786 13.827 1.00 86.25 95 LEU A C 1
ATOM 713 O O . LEU A 1 95 ? -6.062 9.786 13.259 1.00 86.25 95 LEU A O 1
ATOM 717 N N . GLU A 1 96 ? -4.368 8.679 14.227 1.00 86.81 96 GLU A N 1
ATOM 718 C CA . GLU A 1 96 ? -3.345 9.682 13.929 1.00 86.81 96 GLU A CA 1
ATOM 719 C C . GLU A 1 96 ? -2.719 9.433 12.549 1.00 86.81 96 GLU A C 1
ATOM 721 O O . GLU A 1 96 ? -2.784 8.326 12.011 1.00 86.81 96 GLU A O 1
ATOM 726 N N . ASP A 1 97 ? -2.086 10.466 11.985 1.00 87.50 97 ASP A N 1
ATOM 727 C CA . ASP A 1 97 ? -1.360 10.403 10.709 1.00 87.50 97 ASP A CA 1
ATOM 728 C C . ASP A 1 97 ? -2.194 9.879 9.522 1.00 87.50 97 ASP A C 1
ATOM 730 O O . ASP A 1 97 ? -1.659 9.222 8.624 1.00 87.50 97 ASP A O 1
ATOM 734 N N . VAL A 1 98 ? -3.505 10.147 9.505 1.00 88.75 98 VAL A N 1
ATOM 735 C CA . VAL A 1 98 ? -4.364 9.735 8.389 1.00 88.75 98 VAL A CA 1
ATOM 736 C C . VAL A 1 98 ? -3.893 10.421 7.098 1.00 88.75 98 VAL A C 1
ATOM 738 O O . VAL A 1 98 ? -3.781 11.650 7.067 1.00 88.75 98 VAL A O 1
ATOM 741 N N . PRO A 1 99 ? -3.613 9.660 6.023 1.00 89.31 99 PRO A N 1
ATOM 742 C CA . PRO A 1 99 ? -3.247 10.227 4.737 1.00 89.31 99 PRO A CA 1
ATOM 743 C C . PRO A 1 99 ? -4.341 11.154 4.208 1.00 89.31 99 PRO A C 1
ATOM 745 O O . PRO A 1 99 ? -5.525 10.819 4.255 1.00 89.31 99 PRO A O 1
ATOM 748 N N . ALA A 1 100 ? -3.935 12.298 3.656 1.00 88.94 100 ALA A N 1
ATOM 749 C CA . ALA A 1 100 ? -4.854 13.232 3.017 1.00 88.94 100 ALA A CA 1
ATOM 750 C C . ALA A 1 100 ? -5.648 12.534 1.900 1.00 88.94 100 ALA A C 1
ATOM 752 O O . ALA A 1 100 ? -5.094 11.731 1.142 1.00 88.94 100 ALA A O 1
ATOM 753 N N . GLN A 1 101 ? -6.938 12.850 1.769 1.00 88.44 101 GLN A N 1
ATOM 754 C CA . GLN A 1 101 ? -7.791 12.234 0.747 1.00 88.44 101 GLN A CA 1
ATOM 755 C C . GLN A 1 101 ? -7.263 12.527 -0.659 1.00 88.44 101 GLN A C 1
ATOM 757 O O . GLN A 1 101 ? -7.259 11.647 -1.516 1.00 88.44 101 GLN A O 1
ATOM 762 N N . GLU A 1 102 ? -6.740 13.734 -0.867 1.00 89.31 102 GLU A N 1
ATOM 763 C CA . GLU A 1 102 ? -6.120 14.183 -2.110 1.00 89.31 102 GLU A CA 1
ATOM 764 C C . GLU A 1 102 ? -4.955 13.275 -2.517 1.00 89.31 102 GLU A C 1
ATOM 766 O O . GLU A 1 102 ? -4.832 12.943 -3.688 1.00 89.31 102 GLU A O 1
ATOM 771 N N . LEU A 1 103 ? -4.157 12.785 -1.559 1.00 89.56 103 LEU A N 1
ATOM 772 C CA . LEU A 1 103 ? -3.055 11.862 -1.844 1.00 89.56 103 LEU A CA 1
ATOM 773 C C . LEU A 1 103 ? -3.565 10.539 -2.432 1.00 89.56 103 LEU A C 1
ATOM 775 O O . LEU A 1 103 ? -2.997 10.026 -3.393 1.00 89.56 103 LEU A O 1
ATOM 779 N N . VAL A 1 104 ? -4.644 9.990 -1.865 1.00 88.00 104 VAL A N 1
ATOM 780 C CA . VAL A 1 104 ? -5.256 8.742 -2.348 1.00 88.00 104 VAL A CA 1
ATOM 781 C C . VAL A 1 104 ? -5.883 8.946 -3.729 1.00 88.00 104 VAL A C 1
ATOM 783 O O . VAL A 1 104 ? -5.761 8.087 -4.602 1.00 88.00 104 VAL A O 1
ATOM 786 N N . LEU A 1 105 ? -6.521 10.096 -3.955 1.00 89.69 105 LEU A N 1
ATOM 787 C CA . LEU A 1 105 ? -7.125 10.427 -5.244 1.00 89.69 105 LEU A CA 1
ATOM 788 C C . LEU A 1 105 ? -6.061 10.655 -6.331 1.00 89.69 105 LEU A C 1
ATOM 790 O O . LEU A 1 105 ? -6.217 10.118 -7.424 1.00 89.69 105 LEU A O 1
ATOM 794 N N . SER A 1 106 ? -4.956 11.342 -6.026 1.00 89.62 106 SER A N 1
ATOM 795 C CA . SER A 1 106 ? -3.831 11.560 -6.952 1.00 89.62 106 SER A CA 1
ATOM 796 C C . SER A 1 106 ? -3.073 10.284 -7.334 1.00 89.62 106 SER A C 1
ATOM 798 O O . SER A 1 106 ? -2.438 10.257 -8.383 1.00 89.62 106 SER A O 1
ATOM 800 N N . LEU A 1 107 ? -3.162 9.211 -6.537 1.00 88.06 107 LEU A N 1
ATOM 801 C CA . LEU A 1 107 ? -2.627 7.890 -6.901 1.00 88.06 107 LEU A CA 1
ATOM 802 C C . LEU A 1 107 ? -3.486 7.153 -7.938 1.00 88.06 107 LEU A C 1
ATOM 804 O O . LEU A 1 107 ? -2.996 6.237 -8.591 1.00 88.06 107 LEU A O 1
ATOM 808 N N . THR A 1 108 ? -4.762 7.521 -8.089 1.00 86.19 108 THR A N 1
ATOM 809 C CA . THR A 1 108 ? -5.694 6.844 -9.008 1.00 86.19 108 THR A CA 1
ATOM 810 C C . THR A 1 108 ? -5.325 7.032 -10.490 1.00 86.19 108 THR A C 1
ATOM 812 O O . THR A 1 108 ? -5.335 6.036 -11.213 1.00 86.19 108 THR A O 1
ATOM 815 N N . PRO A 1 109 ? -4.986 8.247 -10.973 1.00 83.94 109 PRO A N 1
ATOM 816 C CA . PRO A 1 109 ? -4.554 8.454 -12.356 1.00 83.94 109 PRO A CA 1
ATOM 817 C C . PRO A 1 109 ? -3.072 8.117 -12.609 1.00 83.94 109 PRO A C 1
ATOM 819 O O . PRO A 1 109 ? -2.631 8.197 -13.752 1.00 83.94 109 PRO A O 1
ATOM 822 N N . THR A 1 110 ? -2.281 7.766 -11.588 1.00 83.88 110 THR A N 1
ATOM 823 C CA . THR A 1 110 ? -0.855 7.447 -11.764 1.00 83.88 110 THR A CA 1
ATOM 824 C C . THR A 1 110 ? -0.666 6.112 -12.493 1.00 83.88 110 THR A C 1
ATOM 826 O O . THR A 1 110 ? -1.146 5.067 -12.052 1.00 83.88 110 THR A O 1
ATOM 829 N N . GLU A 1 111 ? 0.099 6.130 -13.589 1.00 80.00 111 GLU A N 1
ATOM 830 C CA . GLU A 1 111 ? 0.312 4.954 -14.442 1.00 80.00 111 GLU A CA 1
ATOM 831 C C . GLU A 1 111 ? 1.586 4.144 -14.132 1.00 80.00 111 GLU A C 1
ATOM 833 O O . GLU A 1 111 ? 1.807 3.101 -14.747 1.00 80.00 111 GLU A O 1
ATOM 838 N N . ASP A 1 112 ? 2.389 4.563 -13.154 1.00 81.31 112 ASP A N 1
ATOM 839 C CA . ASP A 1 112 ? 3.686 3.939 -12.836 1.00 81.31 112 ASP A CA 1
ATOM 840 C C . ASP A 1 112 ? 3.583 2.661 -11.976 1.00 81.31 112 ASP A C 1
ATOM 842 O O . ASP A 1 112 ? 4.584 1.987 -11.731 1.00 81.31 112 ASP A O 1
ATOM 846 N N . ALA A 1 113 ? 2.385 2.310 -11.496 1.00 85.69 113 ALA A N 1
ATOM 847 C CA . ALA A 1 113 ? 2.160 1.108 -10.692 1.00 85.69 113 ALA A CA 1
ATOM 848 C C . ALA A 1 113 ? 1.715 -0.085 -11.562 1.00 85.69 113 ALA A C 1
ATOM 850 O O . ALA A 1 113 ? 0.827 0.093 -12.408 1.00 85.69 113 ALA A O 1
ATOM 851 N N . PRO A 1 114 ? 2.249 -1.301 -11.327 1.00 88.94 114 PRO A N 1
ATOM 852 C CA . PRO A 1 114 ? 1.872 -2.484 -12.090 1.00 88.94 114 PRO A CA 1
ATOM 853 C C . PRO A 1 114 ? 0.415 -2.866 -11.824 1.00 88.94 114 PRO A C 1
ATOM 855 O O . PRO A 1 114 ? -0.099 -2.738 -10.706 1.00 88.94 114 PRO A O 1
ATOM 858 N N . THR A 1 115 ? -0.252 -3.392 -12.843 1.00 89.12 115 THR A N 1
ATOM 859 C CA . THR A 1 115 ? -1.525 -4.100 -12.689 1.00 89.12 115 THR A CA 1
ATOM 860 C C . THR A 1 115 ? -1.353 -5.329 -11.791 1.00 89.12 115 THR A C 1
ATOM 862 O O . THR A 1 115 ? -0.245 -5.834 -11.601 1.00 89.12 115 THR A O 1
ATOM 865 N N . VAL A 1 116 ? -2.448 -5.868 -11.243 1.00 87.62 116 VAL A N 1
ATOM 866 C CA . VAL A 1 116 ? -2.378 -7.108 -10.441 1.00 87.62 116 VAL A CA 1
ATOM 867 C C . VAL A 1 116 ? -1.760 -8.263 -11.242 1.00 87.62 116 VAL A C 1
ATOM 869 O O . VAL A 1 116 ? -1.026 -9.068 -10.671 1.00 87.62 116 VAL A O 1
ATOM 872 N N . ALA A 1 117 ? -2.023 -8.346 -12.550 1.00 87.56 117 ALA A N 1
ATOM 873 C CA . ALA A 1 117 ? -1.443 -9.376 -13.411 1.00 87.56 117 ALA A CA 1
ATOM 874 C C . ALA A 1 117 ? 0.084 -9.225 -13.527 1.00 87.56 117 ALA A C 1
ATOM 876 O O . ALA A 1 117 ? 0.806 -10.164 -13.197 1.00 87.56 117 ALA A O 1
ATOM 877 N N . GLU A 1 118 ? 0.568 -8.034 -13.889 1.00 89.75 118 GLU A N 1
ATOM 878 C CA . GLU A 1 118 ? 2.006 -7.733 -13.984 1.00 89.75 118 GLU A CA 1
ATOM 879 C C . GLU A 1 118 ? 2.713 -7.931 -12.641 1.00 89.75 118 GLU A C 1
ATOM 881 O O . GLU A 1 118 ? 3.790 -8.516 -12.574 1.00 89.75 118 GLU A O 1
ATOM 886 N N . TYR A 1 119 ? 2.084 -7.505 -11.544 1.00 90.12 119 TYR A N 1
ATOM 887 C CA . TYR A 1 119 ? 2.622 -7.698 -10.203 1.00 90.12 119 TYR A CA 1
ATOM 888 C C . TYR A 1 119 ? 2.819 -9.184 -9.869 1.00 90.12 119 TYR A C 1
ATOM 890 O O . TYR A 1 119 ? 3.843 -9.558 -9.300 1.00 90.12 119 TYR A O 1
ATOM 898 N N . LEU A 1 120 ? 1.866 -10.049 -10.230 1.00 89.31 120 LEU A N 1
ATOM 899 C CA . LEU A 1 120 ? 1.982 -11.490 -9.996 1.00 89.31 120 LEU A CA 1
ATOM 900 C C . LEU A 1 120 ? 3.048 -12.148 -10.876 1.00 89.31 120 LEU A C 1
ATOM 902 O O . LEU A 1 120 ? 3.669 -13.106 -10.419 1.00 89.31 120 LEU A O 1
ATOM 906 N N . GLU A 1 121 ? 3.257 -11.651 -12.096 1.00 90.06 121 GLU A N 1
ATOM 907 C CA . GLU A 1 121 ? 4.353 -12.088 -12.967 1.00 90.06 121 GLU A CA 1
ATOM 908 C C . GLU A 1 121 ? 5.713 -11.691 -12.388 1.00 90.06 121 GLU A C 1
ATOM 910 O O . GLU A 1 121 ? 6.596 -12.538 -12.287 1.00 90.06 121 GLU A O 1
ATOM 915 N N . ILE A 1 122 ? 5.861 -10.439 -11.934 1.00 88.50 122 ILE A N 1
ATOM 916 C CA . ILE A 1 122 ? 7.075 -9.950 -11.259 1.00 88.50 122 ILE A CA 1
ATOM 917 C C . ILE A 1 122 ? 7.345 -10.762 -9.990 1.00 88.50 122 ILE A C 1
ATOM 919 O O . ILE A 1 122 ? 8.486 -11.126 -9.723 1.00 88.50 122 ILE A O 1
ATOM 923 N N . PHE A 1 123 ? 6.303 -11.069 -9.217 1.00 87.44 123 PHE A N 1
ATOM 924 C CA . PHE A 1 123 ? 6.423 -11.837 -7.982 1.00 87.44 123 PHE A CA 1
ATOM 925 C C . PHE A 1 123 ? 6.887 -13.283 -8.217 1.00 87.44 123 PHE A C 1
ATOM 927 O O . PHE A 1 123 ? 7.664 -13.817 -7.430 1.00 87.44 123 PHE A O 1
ATOM 934 N N . ASP A 1 124 ? 6.403 -13.929 -9.281 1.00 87.75 124 ASP A N 1
ATOM 935 C CA . ASP A 1 124 ? 6.812 -15.294 -9.638 1.00 87.75 124 ASP A CA 1
ATOM 936 C C . ASP A 1 124 ? 8.151 -15.337 -10.386 1.00 87.75 124 ASP A C 1
ATOM 938 O O . ASP A 1 124 ? 8.739 -16.415 -10.536 1.00 87.75 124 ASP A O 1
ATOM 942 N N . ALA A 1 125 ? 8.610 -14.196 -10.905 1.00 87.44 125 ALA A N 1
ATOM 943 C CA . ALA A 1 125 ? 9.837 -14.128 -11.671 1.00 87.44 125 ALA A CA 1
ATOM 944 C C . ALA A 1 125 ? 11.028 -14.569 -10.804 1.00 87.44 125 ALA A C 1
ATOM 946 O O . ALA A 1 125 ? 11.126 -14.208 -9.627 1.00 87.44 125 ALA A O 1
ATOM 947 N N . PRO A 1 126 ? 11.965 -15.351 -11.367 1.00 82.38 126 PRO A N 1
ATOM 948 C CA . PRO A 1 126 ? 13.183 -15.685 -10.652 1.00 82.38 126 PRO A CA 1
ATOM 949 C C . PRO A 1 126 ? 13.930 -14.397 -10.303 1.00 82.38 126 PRO A C 1
ATOM 951 O O . PRO A 1 126 ? 14.094 -13.516 -11.148 1.00 82.38 126 PRO A O 1
ATOM 954 N N . VAL A 1 127 ? 14.405 -14.301 -9.061 1.00 74.12 127 VAL A N 1
ATOM 955 C CA . VAL A 1 127 ? 15.229 -13.171 -8.628 1.00 74.12 127 VAL A CA 1
ATOM 956 C C . VAL A 1 127 ? 16.525 -13.196 -9.436 1.00 74.12 127 VAL A C 1
ATOM 958 O O . VAL A 1 127 ? 17.388 -14.043 -9.204 1.00 74.12 127 VAL A O 1
ATOM 961 N N . ASN A 1 128 ? 16.656 -12.280 -10.393 1.00 70.56 128 ASN A N 1
ATOM 962 C CA . ASN A 1 128 ? 17.901 -12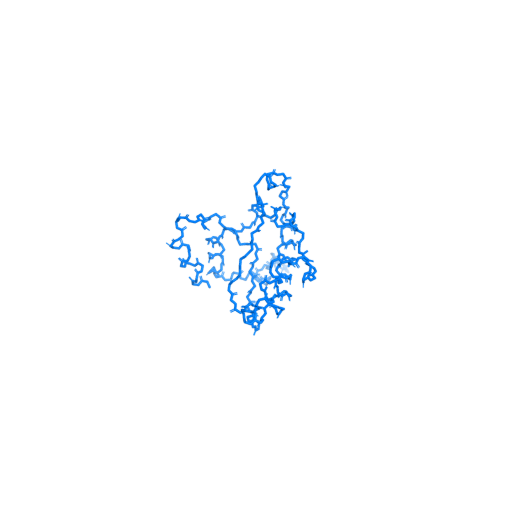.082 -11.117 1.00 70.56 128 ASN A CA 1
ATOM 963 C C . ASN A 1 128 ? 18.784 -11.129 -10.304 1.00 70.56 128 ASN A C 1
ATOM 965 O O . ASN A 1 128 ? 18.579 -9.916 -10.321 1.00 70.56 128 ASN A O 1
ATOM 969 N N . VAL A 1 129 ? 19.710 -11.684 -9.521 1.00 68.75 129 VAL A N 1
ATOM 970 C CA . VAL A 1 129 ? 20.697 -10.891 -8.779 1.00 68.75 129 VAL A CA 1
ATOM 971 C C . VAL A 1 129 ? 21.890 -10.662 -9.696 1.00 68.75 129 VAL A C 1
ATOM 973 O O . VAL A 1 129 ? 22.756 -11.526 -9.795 1.00 68.75 129 VAL A O 1
ATOM 976 N N . ASP A 1 130 ? 21.945 -9.502 -10.345 1.00 70.06 130 ASP A N 1
ATOM 977 C CA . ASP A 1 130 ? 23.150 -9.082 -11.058 1.00 70.06 130 ASP A CA 1
ATOM 978 C C . ASP A 1 130 ? 24.216 -8.715 -10.013 1.00 70.06 130 ASP A C 1
ATOM 980 O O . ASP A 1 130 ? 24.141 -7.680 -9.345 1.00 70.06 130 ASP A O 1
ATOM 984 N N . LEU A 1 131 ? 25.194 -9.599 -9.805 1.00 68.06 131 LEU A N 1
ATOM 985 C CA . LEU A 1 131 ? 26.272 -9.354 -8.851 1.00 68.06 131 LEU A CA 1
ATOM 986 C C . LEU A 1 131 ? 27.266 -8.351 -9.446 1.00 68.06 131 LEU A C 1
ATOM 988 O O . LEU A 1 131 ? 27.768 -8.542 -10.550 1.00 68.06 131 LEU A O 1
ATOM 992 N N . GLU A 1 132 ? 27.658 -7.327 -8.685 1.00 62.62 132 GLU A N 1
ATOM 993 C CA . GLU A 1 132 ? 28.704 -6.377 -9.112 1.00 62.62 132 GLU A CA 1
ATOM 994 C C . GLU A 1 132 ? 30.031 -7.080 -9.464 1.00 62.62 132 GLU A C 1
ATOM 996 O O . GLU A 1 132 ? 30.796 -6.604 -10.301 1.00 62.62 132 GLU A O 1
ATOM 1001 N N . SER A 1 133 ? 30.288 -8.259 -8.881 1.00 65.44 133 SER A N 1
ATOM 1002 C CA . SER A 1 133 ? 31.433 -9.114 -9.220 1.00 65.44 133 SER A CA 1
ATOM 1003 C C . SER A 1 133 ? 31.374 -9.723 -10.623 1.00 65.44 133 SER A C 1
ATOM 1005 O O . SER A 1 133 ? 32.385 -10.231 -11.095 1.00 65.44 133 SER A O 1
ATOM 1007 N N . GLU A 1 134 ? 30.215 -9.715 -11.278 1.00 63.34 134 GLU A N 1
ATOM 1008 C CA . GLU A 1 134 ? 30.030 -10.133 -12.674 1.00 63.34 134 GLU A CA 1
ATOM 1009 C C . GLU A 1 134 ? 30.195 -8.951 -13.636 1.00 63.34 134 GLU A C 1
ATOM 1011 O O . GLU A 1 134 ? 30.532 -9.133 -14.806 1.00 63.34 134 GLU A O 1
ATOM 1016 N N . GLN A 1 135 ? 30.072 -7.724 -13.123 1.00 63.00 135 GLN A N 1
ATOM 1017 C CA . GLN A 1 135 ? 30.305 -6.477 -13.843 1.00 63.00 135 GLN A CA 1
ATOM 1018 C C . GLN A 1 135 ? 31.781 -6.049 -13.746 1.00 63.00 135 GLN A C 1
ATOM 1020 O O . GLN A 1 135 ? 32.116 -4.895 -13.469 1.00 63.00 135 GLN A O 1
ATOM 1025 N N . VAL A 1 136 ? 32.705 -6.994 -13.957 1.00 63.25 136 VAL A N 1
ATOM 1026 C CA . VAL A 1 136 ? 34.140 -6.689 -13.933 1.00 63.25 136 VAL A CA 1
ATOM 1027 C C . VAL A 1 136 ? 34.493 -5.894 -15.187 1.00 63.25 136 VAL A C 1
ATOM 1029 O O . VAL A 1 136 ? 34.342 -6.366 -16.314 1.00 63.25 136 VAL A O 1
ATOM 1032 N N . TRP A 1 137 ? 34.967 -4.668 -14.973 1.00 66.19 137 TRP A N 1
ATOM 1033 C CA . TRP A 1 137 ? 35.549 -3.784 -15.982 1.00 66.19 137 TRP A CA 1
ATOM 1034 C C . TRP A 1 137 ? 36.503 -4.527 -16.939 1.00 66.19 137 TRP A C 1
ATOM 1036 O O . TRP A 1 137 ? 37.156 -5.489 -16.522 1.00 66.19 137 TRP A O 1
ATOM 1046 N N . PRO A 1 138 ? 36.649 -4.081 -18.205 1.00 68.44 138 PRO A N 1
ATOM 1047 C CA . PRO A 1 138 ? 37.534 -4.735 -19.161 1.00 68.44 138 PRO A CA 1
ATOM 1048 C C . PRO A 1 138 ? 38.949 -4.859 -18.591 1.00 68.44 138 PRO A C 1
ATOM 1050 O O . PRO A 1 138 ? 39.571 -3.873 -18.190 1.00 68.44 138 PRO A O 1
ATOM 1053 N N . MET A 1 139 ? 39.445 -6.095 -18.558 1.00 65.81 139 MET A N 1
ATOM 1054 C CA . MET A 1 139 ? 40.780 -6.426 -18.073 1.00 65.81 139 MET A CA 1
ATOM 1055 C C . MET A 1 139 ? 41.826 -5.638 -18.882 1.00 65.81 139 MET A C 1
ATOM 1057 O O . MET A 1 139 ? 41.823 -5.734 -20.115 1.00 65.81 139 MET A O 1
ATOM 1061 N N . PRO A 1 140 ? 42.721 -4.861 -18.238 1.00 70.81 140 PRO A N 1
ATOM 1062 C CA . PRO A 1 140 ? 43.809 -4.201 -18.947 1.00 70.81 140 PRO A CA 1
ATOM 1063 C C . PRO A 1 140 ? 44.636 -5.241 -19.721 1.00 70.81 140 PRO A C 1
ATOM 1065 O O . PRO A 1 140 ? 44.882 -6.329 -19.192 1.00 70.81 140 PRO A O 1
ATOM 1068 N N . PRO A 1 141 ? 45.071 -4.949 -20.961 1.00 77.62 141 PRO A N 1
ATOM 1069 C CA . PRO A 1 141 ? 45.855 -5.897 -21.740 1.00 77.62 141 PRO A CA 1
ATOM 1070 C C . PRO A 1 141 ? 47.153 -6.272 -21.002 1.00 77.62 141 PRO A C 1
ATOM 1072 O O . PRO A 1 141 ? 47.753 -5.415 -20.346 1.00 77.62 141 PRO A O 1
ATOM 1075 N N . PRO A 1 142 ? 47.605 -7.536 -21.102 1.00 77.81 142 PRO A N 1
ATOM 1076 C CA . PRO A 1 142 ? 48.774 -8.014 -20.374 1.00 77.81 142 PRO A CA 1
ATOM 1077 C C . PRO A 1 142 ? 50.023 -7.205 -20.742 1.00 77.81 142 PRO A C 1
ATOM 1079 O O . PRO A 1 142 ? 50.270 -6.922 -21.919 1.00 77.81 142 PRO A O 1
ATOM 1082 N N . LEU A 1 143 ? 50.814 -6.847 -19.725 1.00 76.00 143 LEU A N 1
ATOM 1083 C CA . LEU A 1 143 ? 52.096 -6.163 -19.896 1.00 76.00 143 LEU A CA 1
ATOM 1084 C C . LEU A 1 143 ? 53.002 -6.997 -20.809 1.00 76.00 143 LEU A C 1
ATOM 1086 O O . LEU A 1 143 ? 53.325 -8.145 -20.502 1.00 76.00 143 LEU A O 1
ATOM 1090 N N . LYS A 1 144 ? 53.411 -6.412 -21.937 1.00 73.19 144 LYS A N 1
ATOM 1091 C CA . LYS A 1 144 ? 54.457 -6.973 -22.794 1.00 73.19 144 LYS A CA 1
ATOM 1092 C C . LYS A 1 144 ? 55.807 -6.546 -22.215 1.00 73.19 144 LYS A C 1
ATOM 1094 O O . LYS A 1 144 ? 56.093 -5.350 -22.206 1.00 73.19 144 LYS A O 1
ATOM 1099 N N . TYR A 1 145 ? 56.572 -7.510 -21.704 1.00 66.31 145 TYR A N 1
ATOM 1100 C CA . TYR A 1 145 ? 57.996 -7.343 -21.396 1.00 66.31 145 TYR A CA 1
ATOM 1101 C C . TYR A 1 145 ? 58.833 -7.467 -22.668 1.00 66.31 145 TYR A C 1
ATOM 1103 O O . TYR A 1 145 ? 58.465 -8.305 -23.525 1.00 66.31 145 TYR A O 1
#

InterPro domains:
  IPR055308 Testis-expressed protein 47-like [PTHR34035] (1-143)

pLDDT: mean 80.67, std 8.84, range [55.44, 92.31]

Sequence (145 aa):
MAVLREVLSHGADVRLGETRVVSSCEDVPGRHFNGWYVAYLPSGSTVESMDPLDAFGAVKGASDINTFLRKAGPELMAPSDPETRRKLSNVDASLEDVPAQELVLSLTPTEDAPTVAEYLEIFDAPVNVDLESEQVWPMPPPLKY